Protein 7RMR (pdb70)

Structure (mmCIF, N/CA/C/O backbone):
data_7RMR
#
_entry.id   7RMR
#
_cell.length_a   27.095
_cell.length_b   24.757
_cell.length_c   30.244
_cell.angle_alpha   90.00
_cell.angle_beta   115.24
_cell.angle_gamma   90.00
#
_symmetry.space_group_name_H-M   'P 1 21 1'
#
loop_
_entity.id
_entity.type
_entity.pdbx_description
1 polymer '[I11L]cycloviolacin O2'
2 polymer 'D-[I11L]cycloviolacin O2'
3 non-polymer 'THIOCYANATE ION'
4 water water
#
loop_
_atom_site.group_PDB
_atom_site.id
_atom_site.type_symbol
_atom_site.label_atom_id
_atom_site.label_alt_id
_atom_site.label_comp_id
_atom_site.label_asym_id
_atom_site.label_entity_id
_atom_site.label_seq_id
_atom_site.pdbx_PDB_ins_code
_atom_site.Cartn_x
_atom_site.Cartn_y
_atom_site.Cartn_z
_atom_site.occupancy
_atom_site.B_iso_or_equiv
_atom_site.auth_seq_id
_atom_site.auth_comp_id
_atom_site.auth_asym_id
_atom_site.auth_atom_id
_atom_site.pdbx_PDB_model_num
ATOM 1 N N . ILE A 1 1 ? 8.585 -3.059 -1.568 1.00 5.21 1 ILE A N 1
ATOM 2 C CA . ILE A 1 1 ? 9.766 -2.256 -1.324 1.00 5.64 1 ILE A CA 1
ATOM 3 C C . ILE A 1 1 ? 9.576 -1.592 0.029 1.00 5.46 1 ILE A C 1
ATOM 4 O O . ILE A 1 1 ? 8.602 -0.863 0.239 1.00 5.35 1 ILE A O 1
ATOM 20 N N . PRO A 1 2 ? 10.490 -1.809 0.966 1.00 5.96 2 PRO A N 1
ATOM 21 C CA . PRO A 1 2 ? 10.331 -1.177 2.278 1.00 6.43 2 PRO A CA 1
ATOM 22 C C . PRO A 1 2 ? 10.535 0.329 2.177 1.00 6.47 2 PRO A C 1
ATOM 23 O O . PRO A 1 2 ? 11.401 0.826 1.447 1.00 6.62 2 PRO A O 1
ATOM 34 N N . CYS A 1 3 ? 9.709 1.054 2.934 1.00 7.20 3 CYS A N 1
ATOM 35 C CA . CYS A 1 3 ? 9.680 2.501 2.880 1.00 8.89 3 CYS A CA 1
ATOM 36 C C . CYS A 1 3 ? 10.600 3.150 3.904 1.00 8.68 3 CYS A C 1
ATOM 37 O O . CYS A 1 3 ? 11.050 4.284 3.681 1.00 10.13 3 CYS A O 1
ATOM 44 N N . GLY A 1 4 ? 10.910 2.466 4.996 1.00 7.29 4 GLY A N 1
ATOM 45 C CA . GLY A 1 4 ? 11.704 3.066 6.049 1.00 7.06 4 GLY A CA 1
ATOM 46 C C . GLY A 1 4 ? 10.915 3.448 7.285 1.00 7.07 4 GLY A C 1
ATOM 47 O O . GLY A 1 4 ? 11.150 4.513 7.851 1.00 8.80 4 GLY A O 1
ATOM 51 N N . GLU A 1 5 ? 9.990 2.609 7.728 1.00 6.39 5 GLU A N 1
ATOM 52 C CA . GLU A 1 5 ? 9.196 2.917 8.913 1.00 6.32 5 GLU A CA 1
ATOM 53 C C . GLU A 1 5 ? 8.774 1.602 9.553 1.00 6.29 5 GLU A C 1
ATOM 54 O O . GLU A 1 5 ? 8.323 0.686 8.856 1.00 6.68 5 GLU A O 1
ATOM 66 N N . SER A 1 6 ? 8.960 1.477 10.867 1.00 6.63 6 SER A N 1
ATOM 67 C CA . SER A 1 6 ? 8.491 0.319 11.603 1.00 7.52 6 SER A CA 1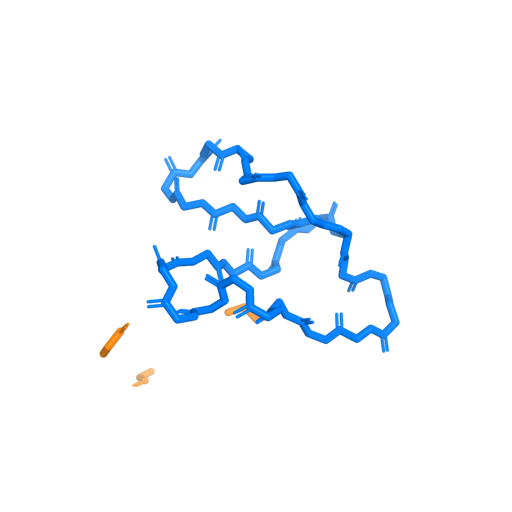
ATOM 68 C C . SER A 1 6 ? 6.998 0.465 11.867 1.00 7.04 6 SER A C 1
ATOM 69 O O . SER A 1 6 ? 6.477 1.580 11.949 1.00 8.11 6 SER A O 1
ATOM 77 N N . CYS A 1 7 ? 6.304 -0.671 12.028 1.00 6.15 7 CYS A N 1
ATOM 78 C CA . CYS A 1 7 ? 4.886 -0.644 12.368 1.00 6.35 7 CYS A CA 1
ATOM 79 C C . CYS A 1 7 ? 4.552 -1.718 13.385 1.00 7.23 7 CYS A C 1
ATOM 80 O O . CYS A 1 7 ? 3.446 -2.258 13.378 1.00 7.44 7 CYS A O 1
ATOM 87 N N . VAL A 1 8 ? 5.483 -2.008 14.288 1.00 8.12 8 VAL A N 1
ATOM 88 C CA . VAL A 1 8 ? 5.249 -3.038 15.290 1.00 9.27 8 VAL A CA 1
ATOM 89 C C . VAL A 1 8 ? 4.121 -2.641 16.246 1.00 9.83 8 VAL A C 1
ATOM 90 O O . VAL A 1 8 ? 3.329 -3.495 16.657 1.00 10.83 8 VAL A O 1
ATOM 103 N N . TRP A 1 9 ? 4.023 -1.359 16.619 1.00 10.33 9 TRP A N 1
ATOM 104 C CA . TRP A 1 9 ? 3.029 -0.933 17.596 1.00 11.78 9 TRP A CA 1
ATOM 105 C C . TRP A 1 9 ? 2.087 0.162 17.116 1.00 10.91 9 TRP A C 1
ATOM 106 O O . TRP A 1 9 ? 1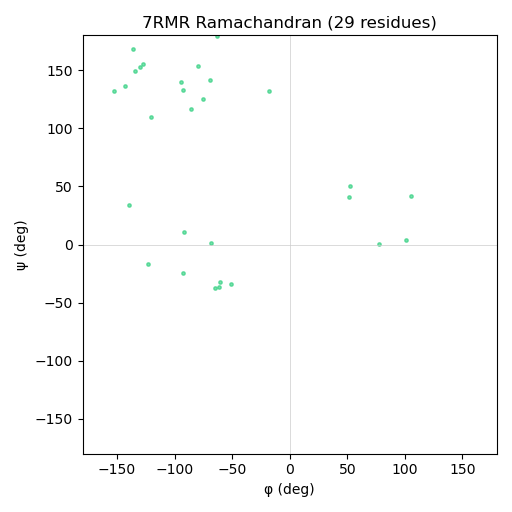.060 0.390 17.765 1.00 11.82 9 TRP A O 1
ATOM 127 N N . LEU A 1 10 ? 2.422 0.874 16.044 1.00 9.73 10 LEU A N 1
ATOM 128 C CA . LEU A 1 10 ? 1.564 1.854 15.405 1.00 9.56 10 LEU A CA 1
ATOM 129 C C . LEU A 1 10 ? 1.530 1.547 13.913 1.00 9.39 10 LEU A C 1
ATOM 130 O O . LEU A 1 10 ? 2.506 1.035 13.370 1.00 9.98 10 LEU A O 1
ATOM 146 N N . PRO A 1 11 ? 0.451 1.920 13.269 1.00 9.76 11 PRO A N 1
ATOM 147 C CA . PRO A 1 11 ? 0.343 1.836 11.819 1.00 9.89 11 PRO A CA 1
ATOM 148 C C . PRO A 1 11 ? 1.329 2.718 11.085 1.00 7.97 11 PRO A C 1
ATOM 149 O O . PRO A 1 11 ? 2.033 3.497 11.715 1.00 7.79 11 PRO A O 1
ATOM 160 N N . CYS A 1 12 ? 1.307 2.684 9.750 1.00 6.95 12 CYS A N 1
ATOM 161 C CA . CYS A 1 12 ? 2.302 3.384 8.951 1.00 6.67 12 CYS A CA 1
ATOM 162 C C . CYS A 1 12 ? 1.835 4.822 8.756 1.00 6.81 12 CYS A C 1
ATOM 163 O O . CYS A 1 12 ? 0.805 5.060 8.120 1.00 7.40 12 CYS A O 1
ATOM 170 N N . ILE A 1 13 ? 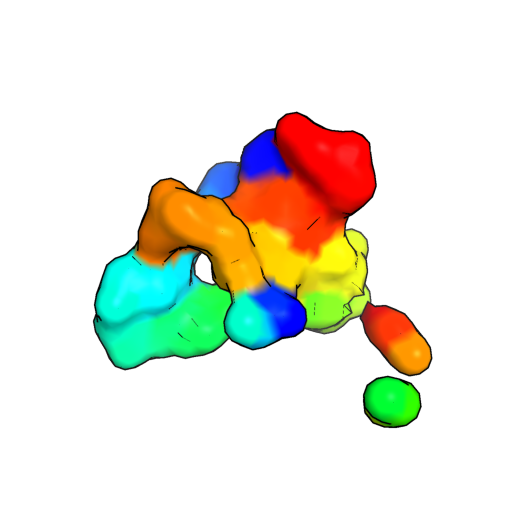2.604 5.772 9.276 1.00 7.74 13 ILE A N 1
ATOM 171 C CA . ILE A 1 13 ? 2.400 7.166 8.905 1.00 8.32 13 ILE A CA 1
ATOM 172 C C . ILE A 1 13 ? 2.611 7.333 7.414 1.00 7.66 13 ILE A C 1
ATOM 173 O O . ILE A 1 13 ? 1.925 8.128 6.749 1.00 7.67 13 ILE A O 1
ATOM 189 N N . SER A 1 14 ? 3.517 6.525 6.852 1.00 6.35 14 SER A N 1
ATOM 190 C CA . SER A 1 14 ? 3.764 6.452 5.420 1.00 6.03 14 SER A CA 1
ATOM 191 C C . SER A 1 14 ? 2.604 5.851 4.648 1.00 6.17 14 SER A C 1
ATOM 192 O O . SER A 1 14 ? 2.724 5.752 3.426 1.00 6.56 14 SER A O 1
ATOM 200 N N . SER A 1 15 ? 1.489 5.483 5.291 1.00 6.07 15 SER A N 1
ATOM 201 C CA . SER A 1 15 ? 0.280 5.182 4.531 1.00 5.99 15 SER A CA 1
ATOM 202 C C . SER A 1 15 ? -0.075 6.291 3.534 1.00 6.34 15 SER A C 1
ATOM 203 O O . SER A 1 15 ? -0.597 6.001 2.452 1.00 7.62 15 SER A O 1
ATOM 211 N N . ALA A 1 16 ? 0.199 7.549 3.871 1.00 6.89 16 ALA A N 1
ATOM 212 C CA . ALA A 1 16 ? -0.108 8.627 2.935 1.00 7.85 16 ALA A CA 1
ATOM 213 C C . ALA A 1 16 ? 0.656 8.485 1.622 1.00 7.44 16 ALA A C 1
ATOM 214 O O . ALA A 1 16 ? 0.147 8.865 0.557 1.00 8.40 16 ALA A O 1
ATOM 221 N N . ILE A 1 17 ? 1.900 8.011 1.680 1.00 7.23 17 ILE A N 1
ATOM 222 C CA . ILE A 1 17 ? 2.713 7.834 0.480 1.00 7.44 17 ILE A CA 1
ATOM 223 C C . ILE A 1 17 ? 2.572 6.429 -0.100 1.00 8.29 17 ILE A C 1
ATOM 224 O O . ILE A 1 17 ? 3.332 6.033 -0.996 1.00 9.81 17 ILE A O 1
ATOM 240 N N . GLY A 1 18 ? 1.600 5.669 0.404 1.00 8.08 18 GLY A N 1
ATOM 241 C CA . GLY A 1 18 ? 1.246 4.392 -0.170 1.00 7.58 18 GLY A CA 1
ATOM 242 C C . GLY A 1 18 ? 1.782 3.187 0.554 1.00 7.13 18 GLY A C 1
ATOM 243 O O . GLY A 1 18 ? 1.574 2.064 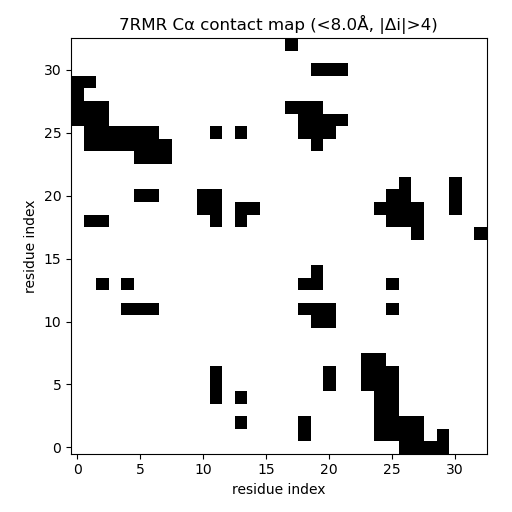0.077 1.00 8.21 18 GLY A O 1
ATOM 247 N N . CYS A 1 19 ? 2.460 3.376 1.684 1.00 5.88 19 CYS A N 1
ATOM 248 C CA . CYS A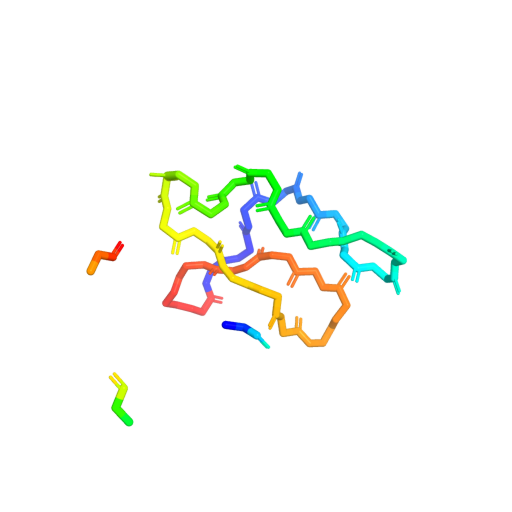 1 19 ? 3.114 2.261 2.353 1.00 5.81 19 CYS A CA 1
ATOM 249 C C . CYS A 1 19 ? 2.210 1.671 3.423 1.00 5.74 19 CYS A C 1
ATOM 250 O O . CYS A 1 19 ? 1.533 2.396 4.162 1.00 7.14 19 CYS A O 1
ATOM 257 N N . SER A 1 20 ? 2.215 0.339 3.503 1.00 5.08 20 SER A N 1
ATOM 258 C CA . SER A 1 20 ? 1.387 -0.398 4.445 1.00 5.59 20 SER A CA 1
ATOM 259 C C . SER A 1 20 ? 2.230 -1.373 5.256 1.00 4.62 20 SER A C 1
ATOM 260 O O . SER A 1 20 ? 3.285 -1.851 4.837 1.00 5.03 20 SER A O 1
ATOM 268 N N . CYS A 1 21 ? 1.710 -1.704 6.434 1.00 4.54 21 CYS A N 1
ATOM 269 C CA . CYS A 1 21 ? 2.422 -2.602 7.341 1.00 5.34 21 CYS A CA 1
ATOM 270 C C . CYS A 1 21 ? 2.330 -4.036 6.845 1.00 6.22 21 CYS A C 1
ATOM 271 O O . CYS A 1 21 ? 1.229 -4.548 6.613 1.00 7.70 21 CYS A O 1
ATOM 278 N N . LYS A 1 22 ? 3.479 -4.662 6.675 1.00 5.38 22 LYS A N 1
ATOM 279 C CA . LYS A 1 22 ? 3.598 -6.100 6.494 1.00 5.86 22 LYS A CA 1
ATOM 280 C C . LYS A 1 22 ? 4.860 -6.510 7.221 1.00 5.84 22 LYS A C 1
ATOM 281 O O . LYS A 1 22 ? 5.890 -5.846 7.083 1.00 5.83 22 LYS A O 1
ATOM 300 N N . SER A 1 23 ? 4.797 -7.615 7.955 1.00 6.32 23 SER A N 1
ATOM 301 C CA . SER A 1 23 ? 5.999 -8.161 8.562 1.00 6.02 23 SER A CA 1
ATOM 302 C C . SER A 1 23 ? 6.756 -7.102 9.357 1.00 5.59 23 SER A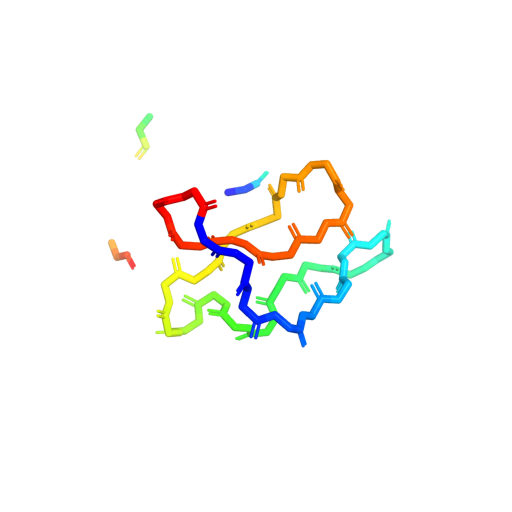 C 1
ATOM 303 O O . SER A 1 23 ? 7.985 -7.013 9.305 1.00 5.99 23 SER A O 1
ATOM 311 N N . LYS A 1 24 ? 6.004 -6.271 10.086 1.00 6.03 24 LYS A N 1
ATOM 312 C CA . LYS A 1 24 ? 6.450 -5.322 11.091 1.00 6.00 24 LYS A CA 1
ATOM 313 C C . LYS A 1 24 ? 7.051 -4.058 10.520 1.00 5.34 24 LYS A C 1
ATOM 314 O O . LYS A 1 24 ? 7.465 -3.201 11.307 1.00 5.48 24 LYS A O 1
ATOM 333 N N . VAL A 1 25 ? 7.121 -3.890 9.201 1.00 5.59 25 VAL A N 1
ATOM 334 C CA . VAL A 1 25 ? 7.603 -2.643 8.640 1.00 5.82 25 VAL A CA 1
ATOM 335 C C . VAL A 1 25 ? 6.706 -2.232 7.490 1.00 5.24 25 VAL A C 1
ATOM 336 O O . VAL A 1 25 ? 5.872 -2.998 7.012 1.00 5.20 25 VAL A O 1
ATOM 349 N N . CYS A 1 26 ? 6.885 -0.996 7.044 1.00 4.81 26 CYS A N 1
ATOM 350 C CA . CYS A 1 26 ? 6.015 -0.401 6.039 1.00 5.36 26 CYS A CA 1
ATOM 351 C C . CYS A 1 26 ? 6.599 -0.628 4.645 1.00 5.27 26 CYS A C 1
ATOM 352 O O . CYS A 1 26 ? 7.782 -0.375 4.426 1.00 6.06 26 CYS A O 1
ATOM 359 N N . TYR A 1 27 ? 5.743 -1.063 3.714 1.00 5.31 27 TYR A N 1
ATOM 360 C CA . TYR A 1 27 ? 6.144 -1.408 2.357 1.00 5.27 27 TYR A CA 1
ATOM 361 C C . TYR A 1 27 ? 5.188 -0.811 1.330 1.00 5.1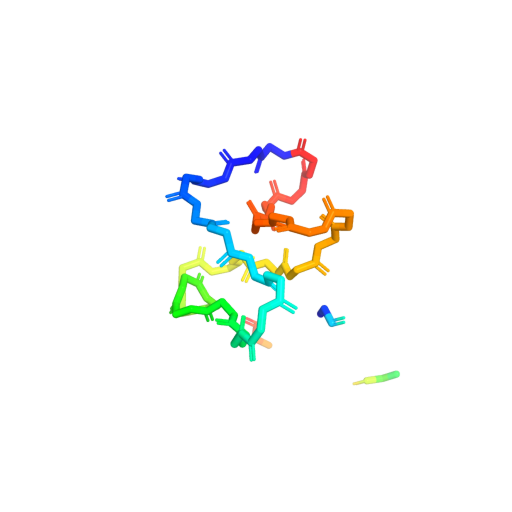0 27 TYR A C 1
ATOM 362 O O . TYR A 1 27 ? 3.975 -0.743 1.548 1.00 5.94 27 TYR A O 1
ATOM 380 N N . ARG A 1 28 ? 5.730 -0.493 0.155 1.00 5.19 28 ARG A N 1
ATOM 381 C CA . ARG A 1 28 ? 4.947 -0.173 -1.040 1.00 5.74 28 ARG A CA 1
ATOM 382 C C . ARG A 1 28 ? 5.342 -1.189 -2.106 1.00 5.23 28 ARG A C 1
ATOM 383 O O . ARG A 1 28 ? 6.485 -1.182 -2.566 1.00 5.06 28 ARG A O 1
ATOM 404 N N . ASN A 1 29 ? 4.431 -2.112 -2.432 1.00 5.49 29 ASN A N 1
ATOM 405 C CA . ASN A 1 29 ? 4.654 -3.048 -3.534 1.00 5.90 29 ASN A CA 1
ATOM 406 C C . ASN A 1 29 ? 5.993 -3.757 -3.382 1.00 5.43 29 ASN A C 1
ATOM 407 O O . ASN A 1 29 ? 6.813 -3.826 -4.302 1.00 5.71 29 ASN A O 1
ATOM 418 N N . GLY A 1 30 ? 6.205 -4.296 -2.192 1.00 5.82 30 GLY A N 1
ATOM 419 C CA . GLY A 1 30 ? 7.358 -5.118 -1.929 1.00 5.89 30 GLY A CA 1
ATOM 420 C C . GLY A 1 30 ? 8.576 -4.396 -1.421 1.00 5.34 30 GLY A C 1
ATOM 421 O O . GLY A 1 30 ? 9.558 -5.026 -1.050 1.00 6.27 30 GLY A O 1
ATOM 468 N N . GLY B 2 4 ? -2.699 -2.589 4.976 1.00 6.15 4 GLY B N 1
ATOM 469 C CA . GLY B 2 4 ? -1.914 -3.223 6.017 1.00 7.04 4 GLY B CA 1
ATOM 470 C C . GLY B 2 4 ? -2.702 -3.633 7.254 1.00 7.12 4 GLY B C 1
ATOM 4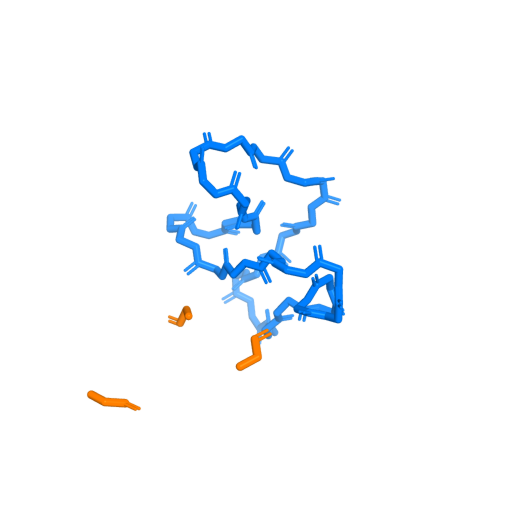71 O O . GLY B 2 4 ? -2.486 -4.707 7.788 1.00 7.79 4 GLY B O 1
ATOM 664 N N . GLY B 2 18 ? -11.973 -5.722 0.364 1.00 7.14 18 GLY B N 1
ATOM 665 C CA . GLY B 2 18 ? -12.292 -4.415 -0.179 1.00 6.99 18 GLY B CA 1
ATOM 666 C C . GLY B 2 18 ? -11.739 -3.212 0.540 1.00 6.71 18 GLY B C 1
ATOM 667 O O . GLY B 2 18 ? -11.957 -2.099 0.080 1.00 7.01 18 GLY B O 1
ATOM 837 N N . GLY B 2 30 ? -7.358 4.232 -2.177 1.00 6.06 30 GLY B N 1
ATOM 838 C CA . GLY B 2 30 ? -6.226 5.065 -1.847 1.00 6.29 30 GLY B CA 1
ATOM 839 C C . GLY B 2 30 ? -4.947 4.351 -1.514 1.00 5.54 30 GLY B C 1
ATOM 840 O O . GLY B 2 30 ? -3.997 4.986 -1.087 1.00 5.89 30 GLY B O 1
#

Radius of gyration: 8.32 Å; Cα contacts (8 Å, |Δi|>4): 59; chains: 2; bounding box: 24×17×21 Å

Foldseek 3Di:
DFDPAFPQPHWDPCVVVPWGDDPGGTDHPD

Organism: Viola odorata (NCBI:txid97441)

Solvent-accessible surface area: 4159 Å² total

Sequence (33 aa):
IPCGESCVWLPCISSAIGCSCKSKVCYRNGGGG

Secondary structure (DSSP, 8-state):
-EEEEE-SSS--GGGGGT-EEETTEEES--/---

GO terms:
  GO:0006952 defense response (P, IDA)

B-factor: mean 9.16, std 4.83, range [3.75, 57.57]

Nearest PDB structures (foldseek):
  7rms-assembly1_A  TM=1.031E+00  e=1.119E-04  Viola odorata
  7rmq-assembly1_A  TM=9.914E-01  e=1.813E-04  Viola odorata
  7rii-assembly1_A  TM=9.610E-01  e=1.016E-03  Pigea enneasperma
  7rij-assembly1_A  TM=9.680E-01  e=1.646E-03  Pigea enneasperma
  7rmr-assembly1_B  TM=4.080E-01  e=7.401E-05  Viola odorata

InterPro domains:
  IPR005535 Cyclotide [PF03784] (1-30)
  IPR005535 Cyclotide [PIRSF037891] (2-30)
  IPR005535 Cyclotide [PS51052] (1-30)
  IPR012323 Cyclotide, bracelet, conserved site [PS60008] (4-13)
  IPR036146 Cyclotide superfamily [SSF57038] (4-30)